Protein AF-A0A8S2GBV0-F1 (afdb_monomer_lite)

Organism: NCBI:txid1234261

Foldseek 3Di:
DPDDDPVQVVQLCCLPPDPPPPFFPDWDFQDWDWDADPVRDIDTPDGGHTHTAGPPDDDDDDDDD

pLDDT: mean 90.25, std 9.24, range [48.22, 97.25]

InterPro domains:
  IPR026082 ABC transporter A [PTHR19229] (2-65)

Structure (mmCIF, N/CA/C/O backbone):
data_AF-A0A8S2GBV0-F1
#
_entry.id   AF-A0A8S2GBV0-F1
#
loop_
_atom_site.group_PDB
_atom_site.id
_atom_site.type_symbol
_atom_site.label_atom_id
_atom_site.label_alt_id
_atom_site.label_comp_id
_atom_site.label_asym_id
_atom_site.label_entity_id
_atom_site.label_seq_id
_atom_site.pdbx_PDB_ins_code
_atom_site.Cartn_x
_atom_site.Cartn_y
_atom_site.Cartn_z
_atom_site.occupancy
_atom_site.B_iso_or_equiv
_atom_site.auth_seq_id
_atom_site.auth_comp_id
_atom_site.auth_asym_id
_atom_site.auth_atom_id
_atom_site.pdbx_PDB_model_num
ATOM 1 N N . ASP A 1 1 ? -6.511 -18.005 7.403 1.00 48.22 1 ASP A N 1
ATOM 2 C CA . ASP A 1 1 ? -5.447 -17.513 6.513 1.00 48.22 1 ASP A CA 1
ATOM 3 C C . ASP A 1 1 ? -5.802 -17.807 5.073 1.00 48.22 1 ASP A C 1
ATOM 5 O O . ASP A 1 1 ? -5.718 -18.946 4.628 1.00 48.22 1 ASP A O 1
ATOM 9 N N . THR A 1 2 ? -6.315 -16.805 4.367 1.00 64.19 2 THR A N 1
ATOM 10 C CA . THR A 1 2 ? -6.440 -16.887 2.912 1.00 64.19 2 THR A CA 1
ATOM 11 C C . TH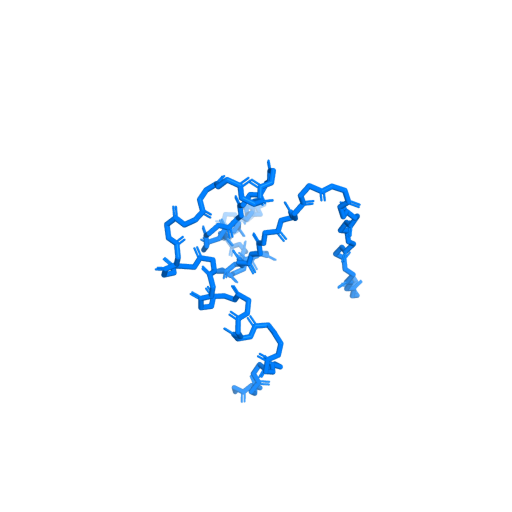R A 1 2 ? -5.054 -16.673 2.332 1.00 64.19 2 THR A C 1
ATOM 13 O O . THR A 1 2 ? -4.412 -15.670 2.636 1.00 64.19 2 THR A O 1
ATOM 16 N N . VAL A 1 3 ? -4.587 -17.632 1.541 1.00 82.62 3 VAL A N 1
ATOM 17 C CA . VAL A 1 3 ? -3.340 -17.504 0.786 1.00 82.62 3 VAL A CA 1
ATOM 18 C C . VAL A 1 3 ? -3.442 -16.245 -0.074 1.00 82.62 3 VAL A C 1
ATOM 20 O O . VAL A 1 3 ? -4.418 -16.082 -0.806 1.00 82.62 3 VAL A O 1
ATOM 23 N N . GLU A 1 4 ? -2.479 -15.337 0.062 1.00 84.19 4 GLU A N 1
ATOM 24 C CA . GLU A 1 4 ? -2.413 -14.150 -0.787 1.00 84.19 4 GLU A CA 1
ATOM 25 C C . GLU A 1 4 ? -2.129 -14.541 -2.234 1.00 84.19 4 GLU A C 1
ATOM 27 O O . GLU A 1 4 ? -1.452 -15.539 -2.499 1.00 84.19 4 GLU A O 1
ATOM 32 N N . ASP A 1 5 ? -2.616 -13.734 -3.177 1.00 91.56 5 ASP A N 1
ATOM 33 C CA . ASP A 1 5 ? -2.303 -13.950 -4.582 1.00 91.56 5 ASP A CA 1
ATOM 34 C C . ASP A 1 5 ? -0.780 -13.877 -4.803 1.00 91.56 5 ASP A C 1
ATOM 36 O O . ASP A 1 5 ? -0.023 -13.154 -4.134 1.00 91.56 5 ASP A O 1
ATOM 40 N N . LYS A 1 6 ? -0.309 -14.704 -5.731 1.00 95.44 6 LYS A N 1
ATOM 41 C CA . LYS A 1 6 ? 1.092 -14.815 -6.106 1.00 95.44 6 LYS A CA 1
ATOM 42 C C . LYS A 1 6 ? 1.624 -13.480 -6.617 1.00 95.44 6 LYS A C 1
ATOM 44 O O . LYS A 1 6 ? 2.783 -13.164 -6.344 1.00 95.44 6 LYS A O 1
ATOM 49 N N . ASP A 1 7 ? 0.827 -12.712 -7.356 1.00 92.00 7 ASP A N 1
ATOM 50 C CA . ASP A 1 7 ? 1.234 -11.395 -7.851 1.00 92.00 7 ASP A CA 1
ATOM 51 C C . ASP A 1 7 ? 1.469 -10.398 -6.700 1.00 92.00 7 ASP A C 1
ATOM 53 O O . ASP A 1 7 ? 2.534 -9.778 -6.648 1.00 92.00 7 ASP A O 1
ATOM 57 N N . VAL A 1 8 ? 0.573 -10.351 -5.709 1.00 93.19 8 VAL A N 1
ATOM 58 C CA . VAL A 1 8 ? 0.696 -9.549 -4.481 1.00 93.19 8 VAL A CA 1
ATOM 59 C C . VAL A 1 8 ? 1.930 -9.963 -3.683 1.00 93.19 8 VAL A C 1
ATOM 61 O O . VAL A 1 8 ? 2.716 -9.118 -3.249 1.00 93.19 8 VAL A O 1
ATOM 64 N N . THR A 1 9 ? 2.150 -11.268 -3.523 1.00 94.38 9 THR A N 1
ATOM 65 C CA . THR A 1 9 ? 3.311 -11.798 -2.792 1.00 94.38 9 THR A CA 1
ATOM 66 C C . THR A 1 9 ? 4.625 -11.423 -3.479 1.00 94.38 9 THR A C 1
ATOM 68 O O . THR A 1 9 ? 5.581 -10.995 -2.824 1.00 94.38 9 THR A O 1
ATOM 71 N N . ASN A 1 10 ? 4.682 -11.546 -4.806 1.00 94.44 10 ASN A N 1
ATOM 72 C CA . ASN A 1 10 ? 5.853 -11.164 -5.590 1.00 94.44 10 ASN A CA 1
ATOM 73 C C . ASN A 1 10 ? 6.120 -9.662 -5.503 1.00 94.44 10 ASN A C 1
ATOM 75 O O . ASN A 1 10 ? 7.270 -9.263 -5.317 1.00 94.44 10 ASN A O 1
ATOM 79 N N . GLU A 1 11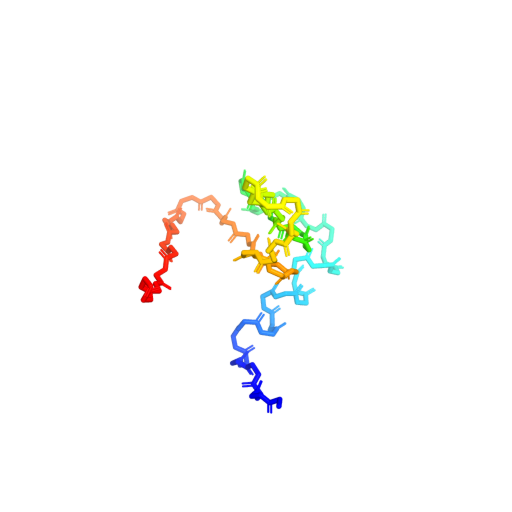 ? 5.073 -8.843 -5.599 1.00 93.81 11 GLU A N 1
ATOM 80 C CA . GLU A 1 11 ? 5.194 -7.392 -5.512 1.00 93.81 11 GLU A CA 1
ATOM 81 C C . GLU A 1 11 ? 5.668 -6.956 -4.125 1.00 93.81 11 GLU A C 1
ATOM 83 O O . GLU A 1 11 ? 6.610 -6.169 -4.014 1.00 93.81 11 GLU A O 1
ATOM 88 N N . ARG A 1 12 ? 5.130 -7.548 -3.051 1.00 94.88 12 ARG A N 1
ATOM 89 C CA . ARG A 1 12 ? 5.649 -7.332 -1.695 1.00 94.88 12 ARG A CA 1
ATOM 90 C C . ARG A 1 12 ? 7.132 -7.671 -1.611 1.00 94.88 12 ARG A C 1
ATOM 92 O O . ARG A 1 12 ? 7.919 -6.859 -1.127 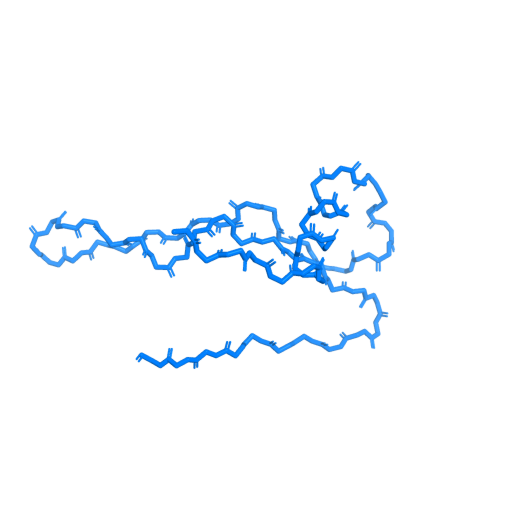1.00 94.88 12 ARG A O 1
ATOM 99 N N . ASN A 1 13 ? 7.533 -8.840 -2.104 1.00 93.56 13 ASN A N 1
ATOM 100 C CA . ASN A 1 13 ? 8.932 -9.254 -2.072 1.00 93.56 13 ASN A CA 1
ATOM 101 C C . ASN A 1 13 ? 9.830 -8.300 -2.868 1.00 93.56 13 ASN A C 1
ATOM 103 O O . ASN A 1 13 ? 10.905 -7.944 -2.378 1.00 93.56 13 ASN A O 1
ATOM 107 N N . ARG A 1 14 ? 9.380 -7.838 -4.043 1.00 93.00 14 ARG A N 1
ATOM 108 C CA . ARG A 1 14 ? 10.077 -6.836 -4.860 1.00 93.00 14 ARG A CA 1
ATOM 109 C C . ARG A 1 14 ? 10.265 -5.540 -4.080 1.00 93.00 14 ARG A C 1
ATOM 111 O O . ARG A 1 14 ? 11.372 -5.011 -4.017 1.00 93.00 14 ARG A O 1
ATOM 118 N N . ILE A 1 15 ? 9.205 -5.050 -3.450 1.00 93.56 15 ILE A N 1
ATOM 119 C CA . ILE A 1 15 ? 9.200 -3.768 -2.753 1.00 93.56 15 ILE A CA 1
ATOM 120 C C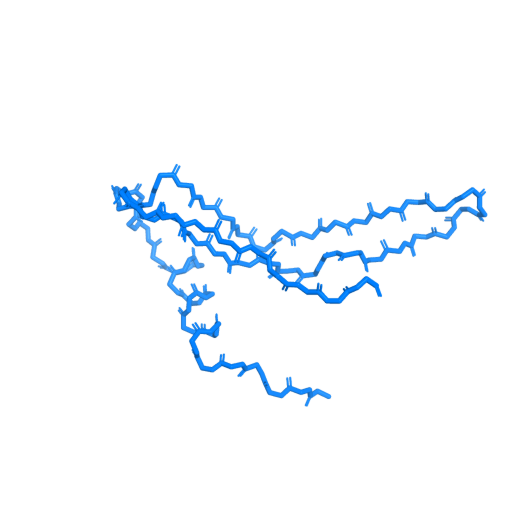 . ILE A 1 15 ? 10.008 -3.797 -1.455 1.00 93.56 15 ILE A C 1
ATOM 122 O O . ILE A 1 15 ? 10.665 -2.798 -1.140 1.00 93.56 15 ILE A O 1
ATOM 126 N N . LEU A 1 16 ? 10.012 -4.917 -0.734 1.00 93.38 16 LEU A N 1
ATOM 127 C CA . LEU A 1 16 ? 10.768 -5.069 0.507 1.00 93.38 16 LEU A CA 1
ATOM 128 C C . LEU A 1 16 ? 12.263 -5.296 0.274 1.00 93.38 16 LEU A C 1
ATOM 130 O O . LEU A 1 16 ? 13.062 -4.703 0.992 1.00 93.38 16 LEU A O 1
ATOM 134 N N . HIS A 1 17 ? 12.640 -6.100 -0.726 1.00 90.44 17 HIS A N 1
ATOM 135 C CA . HIS A 1 17 ? 14.016 -6.599 -0.847 1.00 90.44 17 HIS A CA 1
ATOM 136 C C . HIS A 1 17 ? 14.825 -6.000 -2.003 1.00 90.44 17 HIS A C 1
ATOM 138 O O . HIS A 1 17 ? 16.037 -6.198 -2.038 1.00 90.44 17 HIS A O 1
ATOM 144 N N . ARG A 1 18 ? 14.211 -5.291 -2.964 1.00 83.94 18 ARG A N 1
ATOM 145 C CA . ARG A 1 18 ? 14.980 -4.580 -4.001 1.00 83.94 18 ARG A CA 1
ATOM 146 C C . ARG A 1 18 ? 15.256 -3.130 -3.615 1.00 83.94 18 ARG A C 1
ATOM 148 O O . ARG A 1 18 ? 14.328 -2.344 -3.404 1.00 83.94 18 ARG A O 1
ATOM 155 N N . ASP A 1 19 ? 16.531 -2.760 -3.677 1.00 71.25 19 ASP A N 1
ATOM 156 C CA . ASP A 1 19 ? 17.027 -1.382 -3.528 1.00 71.25 19 ASP A CA 1
ATOM 157 C C . ASP A 1 19 ? 17.029 -0.585 -4.838 1.00 71.25 19 ASP A C 1
ATOM 159 O O . ASP A 1 19 ? 17.498 0.546 -4.891 1.00 71.25 19 ASP A O 1
ATOM 163 N N . ASP A 1 20 ? 16.456 -1.156 -5.894 1.00 68.12 20 ASP A N 1
ATOM 164 C CA . ASP A 1 20 ? 16.095 -0.462 -7.124 1.00 68.12 20 ASP A CA 1
ATOM 165 C C . ASP A 1 20 ? 15.085 0.658 -6.804 1.00 68.12 20 ASP A C 1
ATOM 167 O O . ASP A 1 20 ? 13.875 0.446 -6.716 1.00 68.12 20 ASP A O 1
ATOM 171 N N . THR A 1 21 ? 15.601 1.850 -6.515 1.00 64.25 21 THR A N 1
ATOM 172 C CA . THR A 1 21 ? 14.828 3.074 -6.268 1.00 64.25 21 THR A CA 1
ATOM 173 C C . THR A 1 21 ? 14.586 3.878 -7.539 1.00 64.25 21 THR A C 1
ATOM 175 O O . THR A 1 21 ? 13.867 4.870 -7.486 1.00 64.25 21 THR A O 1
ATOM 178 N N . PHE A 1 22 ? 15.170 3.473 -8.670 1.00 69.25 22 PHE A N 1
ATOM 179 C CA . PHE A 1 22 ? 15.145 4.257 -9.903 1.00 69.25 22 PHE A CA 1
ATOM 180 C C . PHE A 1 22 ? 13.955 3.918 -10.806 1.00 69.25 22 PHE A C 1
ATOM 182 O O . PHE A 1 22 ? 13.586 4.750 -11.633 1.00 69.25 22 PHE A O 1
ATOM 189 N N . THR A 1 23 ? 13.334 2.740 -10.669 1.00 83.62 23 THR A N 1
ATOM 190 C CA . THR A 1 23 ? 12.179 2.378 -11.511 1.00 83.62 23 THR A CA 1
ATOM 191 C C . THR A 1 23 ? 10.851 2.916 -10.989 1.00 83.62 23 THR A C 1
ATOM 193 O O . THR A 1 23 ? 9.987 3.297 -11.785 1.00 83.62 23 THR A O 1
ATOM 196 N N . ASP A 1 24 ? 10.675 2.935 -9.666 1.00 91.31 24 ASP A N 1
ATOM 197 C CA . ASP A 1 24 ? 9.418 3.300 -9.014 1.00 91.31 24 ASP A CA 1
ATOM 198 C C . ASP A 1 24 ? 9.401 4.787 -8.632 1.00 91.31 24 ASP A C 1
ATOM 200 O O . ASP A 1 24 ? 10.222 5.243 -7.839 1.00 91.31 24 ASP A O 1
ATOM 204 N N . ILE A 1 25 ? 8.413 5.533 -9.128 1.00 92.12 25 ILE A N 1
ATOM 205 C CA . ILE A 1 25 ? 8.168 6.935 -8.745 1.00 92.12 25 ILE A CA 1
ATOM 206 C C . ILE A 1 25 ? 7.470 7.058 -7.385 1.00 92.12 25 ILE A C 1
ATOM 208 O O . ILE A 1 25 ? 7.487 8.120 -6.765 1.00 92.12 25 ILE A O 1
ATOM 212 N N . PHE A 1 26 ? 6.839 5.979 -6.919 1.00 91.62 26 PHE A N 1
ATOM 213 C CA . PHE A 1 26 ? 6.153 5.916 -5.634 1.00 91.62 26 PHE A CA 1
ATOM 214 C C . PHE A 1 26 ? 6.278 4.509 -5.056 1.00 91.62 26 PHE A C 1
ATOM 216 O O . PHE A 1 26 ? 6.039 3.532 -5.762 1.00 91.62 26 PHE A O 1
ATOM 223 N N . ARG A 1 27 ? 6.648 4.392 -3.776 1.00 92.69 27 ARG A N 1
ATOM 224 C CA . ARG A 1 27 ? 6.806 3.103 -3.086 1.00 92.69 27 ARG A CA 1
ATOM 225 C C . ARG A 1 27 ? 6.136 3.148 -1.722 1.00 92.69 27 ARG A C 1
ATOM 227 O O . ARG A 1 27 ? 6.360 4.073 -0.945 1.00 92.69 27 ARG A O 1
ATOM 234 N N . VAL A 1 28 ? 5.382 2.103 -1.411 1.00 94.38 28 VAL A N 1
ATOM 235 C CA . VAL A 1 28 ? 4.748 1.879 -0.113 1.00 94.38 28 VAL A CA 1
ATOM 236 C C . VAL A 1 28 ? 5.310 0.592 0.465 1.00 94.38 28 VAL A C 1
ATOM 238 O O . VAL A 1 28 ? 5.193 -0.459 -0.156 1.00 94.38 28 VAL A O 1
ATOM 241 N N . LYS A 1 29 ? 5.940 0.674 1.638 1.00 94.69 29 LYS A N 1
ATOM 242 C CA . LYS A 1 29 ? 6.528 -0.475 2.340 1.00 94.69 29 LYS A CA 1
ATOM 243 C C . LYS A 1 29 ? 5.840 -0.646 3.689 1.00 94.69 29 LYS A C 1
ATOM 245 O O . LYS A 1 29 ? 5.884 0.280 4.494 1.00 94.69 29 LYS A O 1
ATOM 250 N N . ASN A 1 30 ? 5.247 -1.816 3.926 1.00 96.12 30 ASN A N 1
ATOM 251 C CA . ASN A 1 30 ? 4.584 -2.205 5.177 1.00 96.12 30 ASN A CA 1
ATOM 252 C C . ASN A 1 30 ? 3.684 -1.100 5.758 1.00 96.12 30 ASN A C 1
ATOM 254 O O . ASN A 1 30 ? 3.748 -0.792 6.949 1.00 96.12 30 ASN A O 1
ATOM 258 N N . LEU A 1 31 ? 2.880 -0.450 4.912 1.00 97.25 31 LEU A N 1
ATOM 259 C CA . LEU A 1 31 ? 2.012 0.624 5.375 1.00 97.25 31 LEU A CA 1
ATOM 260 C C . LEU A 1 31 ? 0.870 0.0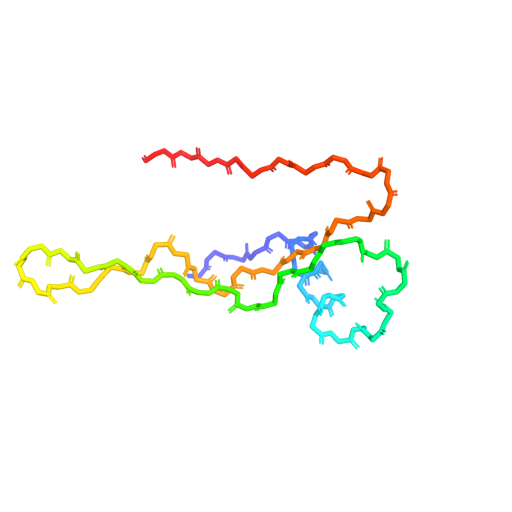41 6.195 1.00 97.25 31 LEU A C 1
ATOM 262 O O . LEU A 1 31 ? 0.042 -0.714 5.688 1.00 97.25 31 LEU A O 1
ATOM 266 N N . THR A 1 32 ? 0.807 0.484 7.442 1.00 97.25 32 THR A N 1
ATOM 267 C CA . THR A 1 32 ? -0.230 0.101 8.388 1.00 97.25 32 THR A CA 1
ATOM 268 C C . THR A 1 32 ? -0.944 1.353 8.875 1.00 97.25 32 THR A C 1
ATOM 270 O O . THR A 1 32 ? -0.313 2.319 9.313 1.00 97.25 32 THR A O 1
ATOM 273 N N . LYS A 1 33 ? -2.277 1.361 8.796 1.00 96.81 33 LYS A N 1
ATOM 274 C CA . LYS A 1 33 ? -3.108 2.493 9.214 1.00 96.81 33 LYS A CA 1
ATOM 275 C C . LYS A 1 33 ? -4.094 2.059 10.281 1.00 96.81 33 LYS A C 1
ATOM 277 O O . LYS A 1 33 ? -4.997 1.268 10.026 1.00 96.81 33 LYS A O 1
ATOM 282 N N . PHE A 1 34 ? -3.975 2.684 11.448 1.00 97.19 34 PHE A N 1
ATOM 283 C CA . PHE A 1 34 ? -4.984 2.616 12.494 1.00 97.19 34 PHE A CA 1
ATOM 284 C C . PHE A 1 34 ? -5.844 3.881 12.509 1.00 97.19 34 PHE A C 1
ATOM 286 O O . PHE A 1 34 ? -5.340 4.997 12.343 1.00 97.19 34 PHE A O 1
ATOM 293 N N . TYR A 1 35 ? -7.133 3.709 12.782 1.00 96.56 35 TYR A N 1
ATOM 294 C CA . TYR A 1 35 ? -8.050 4.785 13.148 1.00 96.56 35 TYR A CA 1
ATOM 295 C C . TYR A 1 35 ? -8.530 4.579 14.579 1.00 96.56 35 TYR A C 1
ATOM 297 O O . TYR A 1 35 ? -8.759 3.449 15.007 1.00 96.56 35 TYR A O 1
ATOM 305 N N . ARG A 1 36 ? -8.697 5.669 15.330 1.00 96.25 36 ARG A N 1
ATOM 306 C CA . ARG A 1 36 ? -9.301 5.619 16.666 1.00 96.25 36 ARG A CA 1
ATOM 307 C C . ARG A 1 36 ? -10.772 5.991 16.567 1.00 96.25 36 ARG A C 1
ATOM 309 O O . ARG A 1 36 ? -11.110 7.015 15.980 1.00 96.25 36 ARG A O 1
ATOM 316 N N . ARG A 1 37 ? -11.636 5.167 17.154 1.00 94.12 37 ARG A N 1
ATOM 317 C CA . ARG A 1 37 ? -13.056 5.481 17.339 1.00 94.12 37 ARG A CA 1
ATOM 318 C C . ARG A 1 37 ? -13.232 6.413 18.535 1.00 94.12 37 ARG A C 1
ATOM 320 O O . ARG A 1 37 ? -12.388 6.445 19.428 1.00 94.12 37 ARG A O 1
ATOM 327 N N . ALA A 1 38 ? -14.370 7.105 18.596 1.00 93.81 38 ALA A N 1
ATOM 328 C CA . ALA A 1 38 ? -14.741 7.932 19.749 1.00 93.81 38 ALA A CA 1
ATOM 329 C C . ALA A 1 38 ? -14.788 7.133 21.069 1.00 93.81 38 ALA A C 1
ATOM 331 O O . ALA A 1 38 ? -14.541 7.684 22.133 1.00 93.81 38 ALA A O 1
ATOM 332 N N . THR A 1 39 ? -15.029 5.819 20.993 1.00 95.00 39 THR A N 1
ATOM 333 C CA . THR A 1 39 ? -14.988 4.888 22.133 1.00 95.00 39 THR A CA 1
ATOM 334 C C . THR A 1 39 ? -13.573 4.594 22.649 1.00 95.00 39 THR A C 1
ATOM 336 O O . THR A 1 39 ? -13.420 3.837 23.601 1.00 95.00 39 THR A O 1
ATOM 339 N N . GLY A 1 40 ? -12.526 5.120 22.005 1.00 92.56 40 GLY A N 1
ATOM 340 C CA . GLY A 1 40 ? -11.122 4.828 22.314 1.00 92.56 40 GLY A CA 1
ATOM 341 C C . GLY A 1 40 ? -10.578 3.557 21.651 1.00 92.56 40 GLY A C 1
ATOM 342 O O . GLY A 1 40 ? -9.366 3.348 21.638 1.00 92.56 40 GLY A O 1
ATOM 343 N N . GLN A 1 41 ? -11.437 2.733 21.039 1.00 95.88 41 GLN A N 1
ATOM 344 C CA . GLN A 1 41 ? -11.018 1.525 20.326 1.00 95.88 41 GLN A CA 1
ATOM 345 C C . GLN A 1 41 ? -10.221 1.873 19.059 1.00 95.88 41 GLN A C 1
ATOM 347 O O . GLN A 1 41 ? -10.664 2.677 18.231 1.00 95.88 41 GLN A O 1
ATOM 352 N N . ALA A 1 42 ? -9.069 1.225 18.881 1.00 95.81 42 ALA A N 1
ATOM 353 C CA . ALA A 1 42 ? -8.304 1.278 17.642 1.00 95.81 42 ALA A CA 1
ATOM 354 C C . ALA A 1 42 ? -8.839 0.259 16.625 1.00 95.81 42 ALA A C 1
ATOM 356 O O . ALA A 1 42 ? -9.141 -0.882 16.970 1.00 95.81 42 ALA A O 1
ATOM 357 N N . VAL A 1 43 ? -8.936 0.676 15.366 1.00 96.44 43 VAL A N 1
ATOM 358 C CA . VAL A 1 43 ? -9.295 -0.164 14.222 1.00 96.44 43 VAL A CA 1
ATOM 359 C C . VAL A 1 43 ? -8.128 -0.172 13.254 1.00 96.44 43 VAL A C 1
ATOM 361 O O . VAL A 1 43 ? -7.692 0.891 12.814 1.00 96.44 43 VAL A O 1
ATOM 364 N N . LEU A 1 44 ? -7.648 -1.365 12.925 1.00 96.62 44 LEU A N 1
ATOM 365 C CA . LEU A 1 44 ? -6.674 -1.594 11.869 1.00 96.62 44 LEU A CA 1
ATOM 366 C C . LEU A 1 44 ? -7.399 -1.538 10.519 1.00 96.62 44 LEU A C 1
ATOM 368 O O . LEU A 1 44 ? -8.151 -2.446 10.190 1.00 96.62 44 LEU A O 1
ATOM 372 N N . ALA A 1 45 ? -7.234 -0.442 9.782 1.00 94.69 45 ALA A N 1
ATOM 373 C CA . ALA A 1 45 ? -7.901 -0.237 8.494 1.00 94.69 45 ALA A CA 1
ATOM 374 C C . ALA A 1 45 ? -7.040 -0.648 7.300 1.00 94.69 45 ALA A C 1
ATOM 376 O O . ALA A 1 45 ? -7.569 -0.984 6.249 1.00 94.69 45 ALA A O 1
ATOM 377 N N . VAL A 1 46 ? -5.719 -0.601 7.454 1.00 95.12 46 VAL A N 1
ATOM 378 C CA . VAL A 1 46 ? -4.766 -1.090 6.456 1.00 95.12 46 VAL A CA 1
ATOM 379 C C . VAL A 1 46 ? -3.687 -1.838 7.210 1.00 95.12 46 VAL A C 1
ATOM 381 O O . VAL A 1 46 ? -3.164 -1.288 8.179 1.00 95.12 46 VAL A O 1
ATOM 384 N N . ASP A 1 47 ? -3.359 -3.048 6.774 1.00 94.81 47 ASP A N 1
ATOM 385 C CA . ASP A 1 47 ? -2.356 -3.899 7.409 1.00 94.81 47 ASP A CA 1
ATOM 386 C C . ASP A 1 47 ? -1.245 -4.266 6.418 1.00 94.81 47 ASP A C 1
ATOM 388 O O . ASP A 1 47 ? -1.502 -4.913 5.405 1.00 94.81 47 ASP A O 1
ATOM 392 N N . ASN A 1 48 ? -0.015 -3.828 6.701 1.00 95.25 48 ASN A N 1
ATOM 393 C CA . ASN A 1 48 ? 1.214 -4.186 5.981 1.00 95.25 48 ASN A CA 1
ATOM 394 C C . ASN A 1 48 ? 1.150 -4.065 4.441 1.00 95.25 48 ASN A C 1
ATOM 396 O O . ASN A 1 48 ? 1.729 -4.877 3.710 1.00 95.25 48 ASN A O 1
ATOM 400 N N . LEU A 1 49 ? 0.488 -3.025 3.928 1.00 94.81 49 LEU A N 1
ATOM 401 C CA . LEU A 1 49 ? 0.339 -2.806 2.489 1.00 94.81 49 LEU A CA 1
ATOM 402 C C . LEU A 1 49 ? 1.699 -2.523 1.825 1.00 94.81 49 LEU A C 1
ATOM 404 O O . LEU A 1 49 ? 2.457 -1.667 2.293 1.00 94.81 49 LEU A O 1
ATOM 408 N N . CYS A 1 50 ? 1.994 -3.228 0.726 1.00 94.81 50 CYS A N 1
ATOM 409 C CA . CYS A 1 50 ? 3.225 -3.080 -0.053 1.00 94.81 50 CYS A CA 1
ATOM 410 C C . CYS A 1 50 ? 2.933 -2.997 -1.553 1.00 94.81 50 CYS A C 1
ATOM 412 O O . CYS A 1 50 ? 2.349 -3.925 -2.103 1.00 94.81 50 CYS A O 1
ATOM 414 N N . PHE A 1 51 ? 3.373 -1.924 -2.210 1.00 94.31 51 PHE A N 1
ATOM 415 C CA . PHE A 1 51 ? 3.327 -1.787 -3.671 1.00 94.31 51 PHE A CA 1
ATOM 416 C C . PHE A 1 51 ? 4.269 -0.677 -4.149 1.00 94.31 51 PHE A C 1
ATOM 418 O O . PHE A 1 51 ? 4.641 0.213 -3.376 1.00 94.31 51 PHE A O 1
ATOM 425 N N . GLY A 1 52 ? 4.646 -0.714 -5.425 1.00 93.44 52 GLY A N 1
ATOM 426 C CA . GLY A 1 52 ? 5.307 0.391 -6.112 1.00 93.44 52 GLY A CA 1
ATOM 427 C C . GLY A 1 52 ? 4.567 0.797 -7.377 1.00 93.44 52 GLY A C 1
ATOM 428 O O . GLY A 1 52 ? 3.806 0.024 -7.947 1.00 93.44 52 GLY A O 1
ATOM 429 N N . ILE A 1 53 ? 4.798 2.030 -7.811 1.00 93.75 53 ILE A N 1
ATOM 430 C CA . ILE A 1 53 ? 4.282 2.567 -9.068 1.00 93.75 53 ILE A CA 1
ATOM 431 C C . ILE A 1 53 ? 5.486 2.926 -9.924 1.00 93.75 53 ILE A C 1
ATOM 433 O O . ILE A 1 53 ? 6.253 3.814 -9.548 1.00 93.75 53 ILE A O 1
ATOM 437 N N . GLN A 1 54 ? 5.659 2.247 -11.057 1.00 92.19 54 GLN A N 1
ATOM 438 C CA . GLN A 1 54 ? 6.743 2.555 -11.989 1.00 92.19 54 GLN A CA 1
ATOM 439 C C . GLN A 1 54 ? 6.448 3.820 -12.792 1.00 92.19 54 GLN A C 1
ATOM 441 O O . GLN A 1 54 ? 5.294 4.211 -12.985 1.00 92.19 54 GLN A O 1
ATOM 446 N N . THR A 1 55 ? 7.505 4.458 -13.294 1.00 91.88 55 THR A N 1
ATOM 447 C CA . THR A 1 55 ? 7.364 5.604 -14.202 1.00 91.88 55 THR A CA 1
ATOM 448 C C . THR A 1 55 ? 6.453 5.248 -15.382 1.00 91.88 55 THR A C 1
ATOM 450 O O . THR A 1 55 ? 6.675 4.255 -16.069 1.00 91.88 55 THR A O 1
ATOM 453 N N . GLY A 1 56 ? 5.428 6.070 -15.627 1.00 91.69 56 GLY A N 1
ATOM 454 C CA . GLY A 1 56 ? 4.475 5.871 -16.725 1.00 91.69 56 GLY A CA 1
ATOM 455 C C . GLY A 1 56 ? 3.348 4.872 -16.441 1.00 91.69 56 GLY A C 1
ATOM 456 O O . GLY A 1 56 ? 2.504 4.670 -17.312 1.00 91.69 56 GLY A O 1
ATOM 457 N N . GLN A 1 57 ? 3.295 4.270 -15.247 1.00 91.25 57 GLN A N 1
ATOM 458 C CA . GLN A 1 57 ? 2.181 3.416 -14.834 1.00 91.25 57 GLN A CA 1
ATOM 459 C C . GLN A 1 57 ? 1.113 4.192 -14.057 1.00 91.25 57 GLN A C 1
ATOM 461 O O . GLN A 1 57 ? 1.407 5.113 -13.295 1.00 91.25 57 GLN A O 1
ATOM 466 N N . CYS A 1 58 ? -0.137 3.759 -14.218 1.00 91.81 58 CYS A N 1
ATOM 467 C CA . CYS A 1 58 ? -1.260 4.166 -13.380 1.00 91.81 58 CYS A CA 1
ATOM 468 C C . CYS A 1 58 ? -1.544 3.079 -12.338 1.00 91.81 58 CYS A C 1
ATOM 470 O O . CYS A 1 58 ? -1.435 1.891 -12.636 1.00 91.81 58 CYS A O 1
ATOM 472 N N . PHE A 1 59 ? -1.961 3.484 -11.138 1.00 92.38 59 PHE A N 1
ATOM 473 C CA . PHE A 1 59 ? -2.301 2.574 -10.044 1.00 92.38 59 PHE A CA 1
ATOM 474 C C . PHE A 1 59 ? -3.750 2.776 -9.596 1.00 92.38 59 PHE A C 1
ATOM 476 O O . PHE A 1 59 ? -4.189 3.912 -9.407 1.00 92.38 59 PHE A O 1
ATOM 483 N N . GLY A 1 60 ? -4.478 1.674 -9.403 1.00 93.06 60 GLY A N 1
ATOM 484 C CA . GLY A 1 60 ? -5.838 1.666 -8.869 1.00 93.06 60 GLY A CA 1
ATOM 485 C C . GLY A 1 60 ? -5.947 0.700 -7.695 1.00 93.06 60 GLY A C 1
ATOM 486 O O . GLY A 1 60 ? -5.710 -0.493 -7.858 1.00 93.06 60 GLY A O 1
ATOM 487 N N . LEU A 1 61 ? -6.327 1.213 -6.523 1.00 91.31 61 LEU A N 1
ATOM 488 C CA . LEU A 1 61 ? -6.648 0.397 -5.354 1.00 91.31 61 LEU A CA 1
ATOM 489 C C . LEU A 1 61 ? -8.162 0.199 -5.295 1.00 91.31 61 LEU A C 1
ATOM 491 O O . LEU A 1 61 ? -8.906 1.172 -5.177 1.00 91.31 61 LEU A O 1
ATOM 495 N N . LEU A 1 62 ? -8.608 -1.051 -5.395 1.00 90.88 62 LEU A N 1
ATOM 496 C CA . LEU A 1 62 ? -10.021 -1.417 -5.456 1.00 90.88 62 LEU A CA 1
ATOM 497 C C . LEU A 1 62 ? -10.373 -2.346 -4.2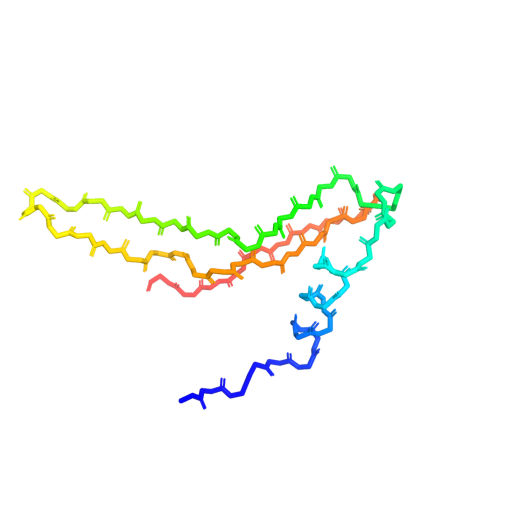92 1.00 90.88 62 LEU A C 1
ATOM 499 O O . LEU A 1 62 ? -9.572 -3.188 -3.896 1.00 90.88 62 LEU A O 1
ATOM 503 N N . GLY A 1 63 ? -11.583 -2.200 -3.761 1.00 87.75 63 GLY A N 1
ATOM 504 C CA . GLY A 1 63 ? -12.094 -3.002 -2.657 1.00 87.75 63 GLY A CA 1
ATOM 505 C C . GLY A 1 63 ? -13.561 -2.687 -2.385 1.00 87.75 63 GLY A C 1
ATOM 506 O O . GLY A 1 63 ? -14.084 -1.670 -2.842 1.00 87.75 63 GLY A O 1
ATOM 507 N N . ILE A 1 64 ? -14.227 -3.583 -1.666 1.00 91.06 64 ILE A N 1
ATOM 508 C CA . ILE A 1 64 ? -15.568 -3.331 -1.129 1.00 91.06 64 ILE A CA 1
ATOM 509 C C . ILE A 1 64 ? -15.481 -2.400 0.090 1.00 91.06 64 ILE A C 1
ATOM 511 O O . ILE A 1 64 ? -14.426 -2.311 0.719 1.00 91.06 64 ILE A O 1
ATOM 515 N N . ASN A 1 65 ? -16.584 -1.713 0.402 1.00 82.31 65 ASN A N 1
ATOM 516 C CA . ASN A 1 65 ? -16.698 -0.851 1.585 1.00 82.31 65 ASN A CA 1
ATOM 517 C C . ASN A 1 65 ? -17.065 -1.638 2.843 1.00 82.31 65 ASN A C 1
ATOM 519 O O . ASN A 1 65 ? -17.889 -2.573 2.719 1.00 82.31 65 ASN A O 1
#

Secondary structure (DSSP, 8-state):
-PPPPHHHHHHHHHHHH----SSEEEEEEEEEEEEE-TTS-EEEEEEEEEEEEETT---------

Sequence (65 aa):
DTVEDKDVTNERNRILHRDDTFTDIFRVKNLTKFYRRATGQAVLAVDNLCFGIQTGQCFGLLGIN

Radius of gyration: 14.44 Å; chains: 1; bounding box: 34×25×39 Å